Protein AF-A0A3D1B1V7-F1 (afdb_monomer_lite)

Radius of gyration: 18.3 Å; chains: 1; bounding box: 39×50×50 Å

Structure (mmCIF, N/CA/C/O backbone):
data_AF-A0A3D1B1V7-F1
#
_entry.id   AF-A0A3D1B1V7-F1
#
loop_
_atom_site.group_PDB
_atom_site.id
_atom_site.type_symbol
_atom_site.label_atom_id
_atom_site.label_alt_id
_atom_site.label_comp_id
_atom_site.label_asym_id
_atom_site.label_entity_id
_atom_site.label_seq_id
_atom_site.pdbx_PDB_ins_code
_atom_site.Cartn_x
_atom_site.Cartn_y
_atom_site.Cartn_z
_atom_site.occupancy
_atom_site.B_iso_or_equiv
_atom_site.auth_seq_id
_atom_site.auth_comp_id
_atom_site.auth_asym_id
_atom_site.auth_atom_id
_atom_site.pdbx_PDB_model_num
ATOM 1 N N . HIS A 1 1 ? 8.983 33.851 -24.489 1.00 32.75 1 HIS A N 1
ATOM 2 C CA . HIS A 1 1 ? 8.523 33.118 -23.294 1.00 32.75 1 HIS A CA 1
ATOM 3 C C . HIS A 1 1 ? 8.384 31.645 -23.649 1.00 32.75 1 HIS A C 1
ATOM 5 O O . HIS A 1 1 ? 7.361 31.248 -24.185 1.00 32.75 1 HIS A O 1
ATOM 11 N N . ALA A 1 2 ? 9.454 30.865 -23.474 1.00 32.88 2 ALA A N 1
ATOM 12 C CA . ALA A 1 2 ? 9.404 29.416 -23.651 1.00 32.88 2 ALA A CA 1
ATOM 13 C C . ALA A 1 2 ? 8.753 28.821 -22.398 1.00 32.88 2 ALA A C 1
ATOM 15 O O . ALA A 1 2 ? 9.225 29.082 -21.292 1.00 32.88 2 ALA A O 1
ATOM 16 N N . GLY A 1 3 ? 7.634 28.118 -22.575 1.00 34.88 3 GLY A N 1
ATOM 17 C CA . GLY A 1 3 ? 6.962 27.418 -21.488 1.00 34.88 3 GLY A CA 1
ATOM 18 C C . GLY A 1 3 ? 7.913 26.415 -20.843 1.00 34.88 3 GLY A C 1
ATOM 19 O O . GLY A 1 3 ? 8.679 25.744 -21.534 1.00 34.88 3 GLY A O 1
ATOM 20 N N . GLU A 1 4 ? 7.886 26.347 -19.518 1.00 37.78 4 GLU A N 1
ATOM 21 C CA . GLU A 1 4 ? 8.583 25.319 -18.756 1.00 37.78 4 GLU A CA 1
ATOM 22 C C . GLU A 1 4 ? 8.090 23.948 -19.241 1.00 37.78 4 GLU A C 1
ATOM 24 O O . GLU A 1 4 ? 6.917 23.602 -19.092 1.00 37.78 4 GLU A O 1
ATOM 29 N N . VAL A 1 5 ? 8.966 23.178 -19.889 1.00 43.47 5 VAL A N 1
ATOM 30 C CA . VAL A 1 5 ? 8.657 21.796 -20.258 1.00 43.47 5 VAL A CA 1
ATOM 31 C C . VAL A 1 5 ? 8.570 21.009 -18.957 1.00 43.47 5 VAL A C 1
ATOM 33 O O . VAL A 1 5 ? 9.588 20.765 -18.306 1.00 43.47 5 VAL A O 1
ATOM 36 N N . LYS A 1 6 ? 7.357 20.613 -18.564 1.00 50.25 6 LYS A N 1
ATOM 37 C CA . LYS A 1 6 ? 7.167 19.621 -17.507 1.00 50.25 6 LYS A CA 1
ATOM 38 C C . LYS A 1 6 ? 7.776 18.303 -17.981 1.00 50.25 6 LYS A C 1
ATOM 40 O O . LYS A 1 6 ? 7.184 17.591 -18.790 1.00 50.25 6 LYS A O 1
ATOM 45 N N . LEU A 1 7 ? 8.987 18.012 -17.512 1.00 55.06 7 LEU A N 1
ATOM 46 C CA . LEU A 1 7 ? 9.766 16.851 -17.951 1.00 55.06 7 LEU A CA 1
ATOM 47 C C . LEU A 1 7 ? 8.999 15.530 -17.759 1.00 55.06 7 LEU A C 1
ATOM 49 O O . LEU A 1 7 ? 9.093 14.661 -18.617 1.00 55.06 7 LEU A O 1
ATOM 53 N N . ASP A 1 8 ? 8.168 15.424 -16.719 1.00 59.84 8 ASP A N 1
ATOM 54 C CA . ASP A 1 8 ? 7.481 14.181 -16.341 1.00 59.84 8 ASP A CA 1
ATOM 55 C C . ASP A 1 8 ? 6.199 13.852 -17.143 1.00 59.84 8 ASP A C 1
ATOM 57 O O . ASP A 1 8 ? 5.563 12.835 -16.870 1.00 59.84 8 ASP A O 1
ATOM 61 N N . GLU A 1 9 ? 5.805 14.660 -18.137 1.00 62.16 9 GLU A N 1
ATOM 62 C CA . GLU A 1 9 ? 4.560 14.443 -18.906 1.00 62.16 9 GLU A CA 1
ATOM 63 C C . GLU A 1 9 ? 4.796 14.072 -20.386 1.00 62.16 9 GLU A C 1
ATOM 65 O O . GLU A 1 9 ? 3.882 13.597 -21.063 1.00 62.16 9 GLU A O 1
ATOM 70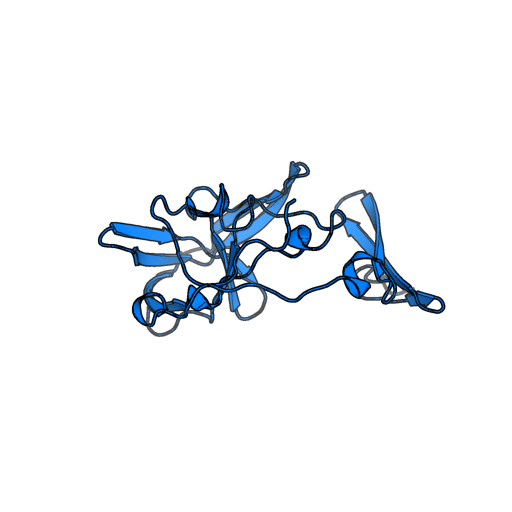 N N . GLN A 1 10 ? 6.016 14.240 -20.915 1.00 75.56 10 GLN A N 1
ATOM 71 C CA . GLN A 1 10 ? 6.288 14.049 -22.346 1.00 75.56 10 GLN A CA 1
ATOM 72 C C . GLN A 1 10 ? 6.907 12.685 -22.660 1.00 75.56 10 GLN A C 1
ATO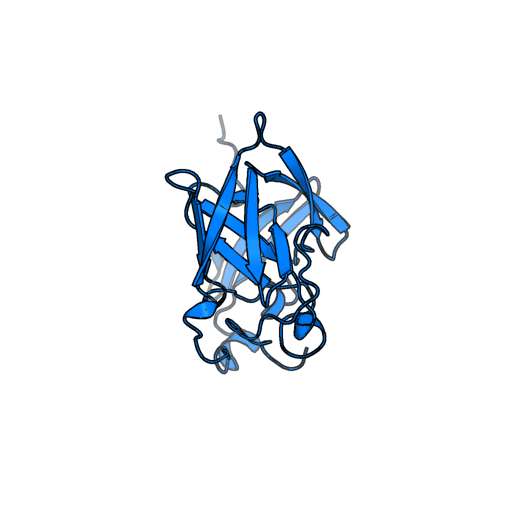M 74 O O . GLN A 1 10 ? 8.088 12.435 -22.418 1.00 75.56 10 GLN A O 1
ATOM 79 N N . LYS A 1 11 ? 6.102 11.816 -23.278 1.00 81.88 11 LYS A N 1
ATOM 80 C CA . LYS A 1 11 ? 6.562 10.558 -23.875 1.00 81.88 11 LYS A CA 1
ATOM 81 C C . LYS A 1 11 ? 7.024 10.794 -25.310 1.00 81.88 11 LYS A C 1
ATOM 83 O O . LYS A 1 11 ? 6.250 11.260 -26.143 1.00 81.88 11 LYS A O 1
ATOM 88 N N . LEU A 1 12 ? 8.266 10.430 -25.600 1.00 86.62 12 LEU A N 1
ATOM 89 C CA . LEU A 1 12 ? 8.871 10.509 -26.922 1.00 86.62 12 LEU A CA 1
ATOM 90 C C . LEU A 1 12 ? 9.007 9.094 -27.513 1.00 86.62 12 LEU A C 1
ATOM 92 O O . LEU A 1 12 ? 9.828 8.312 -27.022 1.00 86.62 12 LEU A O 1
ATOM 96 N N . PRO A 1 13 ? 8.232 8.734 -28.547 1.00 87.38 13 PRO A N 1
ATOM 97 C CA . PRO A 1 13 ? 8.445 7.484 -29.264 1.00 87.38 13 PRO A CA 1
ATOM 98 C C . PRO A 1 13 ? 9.753 7.542 -30.070 1.00 87.38 13 PRO A C 1
ATOM 100 O O . PRO A 1 13 ? 10.037 8.528 -30.748 1.00 87.38 13 PRO A O 1
ATOM 103 N N . LEU A 1 14 ? 10.542 6.469 -30.017 1.00 86.44 14 LEU A N 1
ATOM 104 C CA . LEU A 1 14 ? 11.769 6.274 -30.787 1.00 86.44 14 LEU A CA 1
ATOM 105 C C . LEU A 1 14 ? 11.787 4.847 -31.349 1.00 86.44 14 LEU A C 1
ATOM 107 O O . LEU A 1 14 ? 12.270 3.904 -30.718 1.00 86.44 14 LEU A O 1
ATOM 111 N N . GLY A 1 15 ? 11.221 4.678 -32.545 1.00 88.75 15 GLY A N 1
ATOM 112 C CA . GLY A 1 15 ? 10.988 3.353 -33.118 1.00 88.75 15 GLY A CA 1
ATOM 113 C C . GLY A 1 15 ? 10.062 2.534 -32.216 1.00 88.75 15 GLY A C 1
ATOM 114 O O . GLY A 1 15 ? 8.966 2.983 -31.890 1.00 88.75 15 GLY A O 1
ATOM 115 N N . ARG A 1 16 ? 10.510 1.348 -31.785 1.00 86.50 16 ARG A N 1
ATOM 116 C CA . ARG A 1 16 ? 9.757 0.508 -30.836 1.00 86.50 16 ARG A CA 1
ATOM 117 C C . ARG A 1 16 ? 9.828 0.997 -29.384 1.00 86.50 16 ARG A C 1
ATOM 119 O O . ARG A 1 16 ? 9.071 0.522 -28.547 1.00 86.50 16 ARG A O 1
ATOM 126 N N . LEU A 1 17 ? 10.762 1.893 -29.073 1.00 90.69 17 LEU A N 1
ATOM 127 C CA . LEU A 1 17 ? 11.005 2.368 -27.717 1.00 90.69 17 LEU A CA 1
ATOM 128 C C . LEU A 1 17 ? 10.139 3.589 -27.412 1.00 90.69 17 LEU A C 1
ATOM 130 O O . LEU A 1 17 ? 9.836 4.388 -28.293 1.00 90.69 17 LEU A O 1
ATOM 134 N N . THR A 1 18 ? 9.792 3.779 -26.144 1.00 90.12 18 THR A N 1
ATOM 135 C CA . THR A 1 18 ? 9.238 5.045 -25.646 1.00 90.12 18 THR A CA 1
ATOM 136 C C . THR A 1 18 ? 10.143 5.594 -24.556 1.00 90.12 18 THR A C 1
ATOM 138 O O . THR A 1 18 ? 10.475 4.885 -23.611 1.00 90.12 18 THR A O 1
ATOM 141 N N . LEU A 1 19 ? 10.542 6.855 -24.684 1.00 89.44 19 LEU A N 1
ATOM 142 C CA . LEU A 1 19 ? 11.407 7.568 -23.748 1.00 89.44 19 LEU A CA 1
ATOM 143 C C . LEU A 1 19 ? 10.594 8.618 -22.990 1.00 89.44 19 LEU A C 1
ATOM 145 O O . LEU A 1 19 ? 9.677 9.215 -23.543 1.00 89.44 19 LEU A O 1
ATOM 149 N N . MET A 1 20 ? 10.956 8.891 -21.744 1.00 86.81 20 MET A N 1
ATOM 150 C CA . MET A 1 20 ? 10.433 10.024 -20.981 1.00 86.81 20 MET A CA 1
ATOM 151 C C . MET A 1 20 ? 11.545 10.564 -20.095 1.00 86.81 20 MET A C 1
ATOM 153 O O . MET A 1 20 ? 12.164 9.801 -19.349 1.00 86.81 20 MET A O 1
ATOM 157 N N . ALA A 1 21 ? 11.819 11.862 -20.181 1.00 84.38 21 ALA A N 1
ATOM 158 C CA . ALA A 1 21 ? 12.744 12.494 -19.254 1.00 84.38 21 ALA A CA 1
ATOM 159 C C . ALA A 1 21 ? 12.112 12.521 -17.858 1.00 84.38 21 ALA A C 1
ATOM 161 O O . ALA A 1 21 ? 10.911 12.705 -17.720 1.00 84.38 21 ALA A O 1
ATOM 162 N N . VAL A 1 22 ? 12.913 12.321 -16.820 1.00 80.06 22 VAL A N 1
ATOM 163 C CA . VAL A 1 22 ? 12.460 12.453 -15.434 1.00 80.06 22 VAL A CA 1
ATOM 164 C C . VAL A 1 22 ? 13.453 13.284 -14.651 1.00 80.06 22 VAL A C 1
ATOM 166 O O . VAL A 1 22 ? 14.668 13.141 -14.825 1.00 80.06 22 VAL A O 1
ATOM 169 N N . LYS A 1 23 ? 12.953 14.150 -13.771 1.00 77.19 23 LYS A N 1
ATOM 170 C CA . LYS A 1 23 ? 13.792 14.938 -12.865 1.00 77.19 23 LYS A CA 1
ATOM 171 C C . LYS A 1 23 ? 13.443 14.591 -11.425 1.00 77.19 23 LYS A C 1
ATOM 173 O O . LYS A 1 23 ? 12.299 14.705 -11.011 1.00 77.19 23 LYS A O 1
ATOM 178 N N . ARG A 1 24 ? 14.442 14.174 -10.649 1.00 71.69 24 ARG A N 1
ATOM 179 C CA . ARG A 1 24 ? 14.306 13.906 -9.212 1.00 71.69 24 ARG A CA 1
ATOM 180 C C . ARG A 1 24 ? 15.335 14.735 -8.463 1.00 71.69 24 ARG A C 1
ATOM 182 O O . ARG A 1 24 ? 16.533 14.468 -8.565 1.00 71.69 24 ARG A O 1
ATOM 189 N N . ASP A 1 25 ? 14.861 15.746 -7.741 1.00 72.81 25 ASP A N 1
ATOM 190 C CA . ASP A 1 25 ? 15.706 16.750 -7.085 1.00 72.81 25 ASP A CA 1
ATOM 191 C C . ASP A 1 25 ? 16.722 17.368 -8.080 1.00 72.81 25 ASP A C 1
ATOM 193 O O . ASP A 1 25 ? 16.323 17.957 -9.091 1.00 72.81 25 ASP A O 1
ATOM 197 N N . LYS A 1 26 ? 18.034 17.209 -7.852 1.00 76.06 26 LYS A N 1
ATOM 198 C CA . LYS A 1 26 ? 19.101 17.725 -8.729 1.00 76.06 26 LYS A CA 1
ATOM 199 C C . LYS A 1 26 ? 19.520 16.760 -9.844 1.00 76.06 26 LYS A C 1
ATOM 201 O O . LYS A 1 26 ? 20.457 17.063 -10.580 1.00 76.06 26 LYS A O 1
ATOM 206 N N . ARG A 1 27 ? 18.881 15.592 -9.967 1.00 72.50 27 ARG A N 1
ATOM 207 C CA . ARG A 1 27 ? 19.260 14.543 -10.928 1.00 72.50 27 ARG A CA 1
ATOM 208 C C . ARG A 1 27 ? 18.265 14.460 -12.079 1.00 72.50 27 ARG A C 1
ATOM 210 O O . ARG A 1 27 ? 17.055 14.530 -11.873 1.00 72.50 27 ARG A O 1
ATOM 217 N N . TYR A 1 28 ? 18.797 14.241 -13.276 1.00 81.75 28 TYR A N 1
ATOM 218 C CA . TYR A 1 28 ? 18.028 13.932 -14.478 1.00 81.75 28 TYR A CA 1
ATOM 219 C C . TYR A 1 28 ? 18.196 12.454 -14.821 1.00 81.75 28 TYR A C 1
ATOM 221 O O . TYR A 1 28 ? 19.267 11.880 -14.624 1.00 81.75 28 TYR A O 1
ATOM 229 N N . GLY A 1 29 ? 17.139 11.846 -15.339 1.00 81.19 29 GLY A N 1
ATOM 230 C CA . GLY A 1 29 ? 17.140 10.479 -15.836 1.00 81.19 29 GLY A CA 1
ATOM 231 C C . GLY A 1 29 ? 16.200 10.324 -17.022 1.00 81.19 29 GLY A C 1
ATOM 232 O O . GLY A 1 29 ? 15.479 11.249 -17.392 1.00 81.19 29 GLY A O 1
ATOM 233 N N . ILE A 1 30 ? 16.206 9.133 -17.609 1.00 84.06 30 ILE A N 1
ATOM 234 C CA . ILE A 1 30 ? 15.297 8.747 -18.686 1.00 84.06 30 ILE A CA 1
ATOM 235 C C . ILE A 1 30 ? 14.590 7.468 -18.248 1.00 84.06 30 ILE A C 1
ATOM 237 O O . ILE A 1 30 ? 15.244 6.489 -17.890 1.00 84.06 30 ILE A O 1
ATOM 241 N N . ARG A 1 31 ? 13.257 7.466 -18.278 1.00 84.75 31 ARG A N 1
ATOM 242 C CA . ARG A 1 31 ? 12.466 6.235 -18.264 1.00 84.75 31 ARG A CA 1
ATOM 243 C C . ARG A 1 31 ? 12.328 5.732 -19.694 1.00 84.75 31 ARG A C 1
ATOM 245 O O . ARG A 1 31 ? 12.003 6.505 -20.593 1.00 84.75 31 ARG A O 1
ATOM 252 N N . LEU A 1 32 ? 12.584 4.445 -19.882 1.00 85.69 32 LEU A N 1
ATOM 253 C CA . LEU A 1 32 ? 12.516 3.761 -21.165 1.00 85.69 32 LEU A CA 1
ATOM 254 C C . LEU A 1 32 ? 11.498 2.625 -21.063 1.00 85.69 32 LEU A C 1
ATOM 256 O O . LEU A 1 32 ? 11.570 1.817 -20.139 1.00 85.69 32 LEU A O 1
ATOM 260 N N . TRP A 1 33 ? 10.592 2.543 -22.029 1.00 85.50 33 TRP A N 1
ATOM 261 C CA . TRP A 1 33 ? 9.723 1.390 -22.235 1.00 85.50 33 TRP A CA 1
ATOM 262 C C . TRP A 1 33 ? 10.111 0.704 -23.543 1.00 85.50 33 TRP A C 1
ATOM 264 O O . TRP A 1 33 ? 10.156 1.354 -24.588 1.00 85.50 33 TRP A O 1
ATOM 274 N N . ASP A 1 34 ? 10.375 -0.601 -23.473 1.00 87.38 34 ASP A N 1
ATOM 275 C CA . ASP A 1 34 ? 10.597 -1.478 -24.625 1.00 87.38 34 ASP A CA 1
ATOM 276 C C . ASP A 1 34 ? 9.552 -2.610 -24.583 1.00 87.38 34 ASP A C 1
ATOM 278 O O . ASP A 1 34 ? 9.609 -3.439 -23.669 1.00 87.38 34 ASP A O 1
ATOM 282 N N . PRO A 1 35 ? 8.582 -2.659 -25.516 1.00 82.69 35 PRO A N 1
ATOM 283 C CA . PRO A 1 35 ? 7.568 -3.715 -25.549 1.00 82.69 35 PRO A CA 1
ATOM 284 C C . PRO A 1 35 ? 8.155 -5.102 -25.858 1.00 82.69 35 PRO A C 1
ATOM 286 O O . PRO A 1 35 ? 7.495 -6.106 -25.616 1.00 82.69 35 PRO A O 1
ATOM 289 N N . ASP A 1 36 ? 9.389 -5.166 -26.362 1.00 86.56 36 ASP A N 1
ATOM 290 C CA . ASP A 1 36 ? 10.103 -6.400 -26.689 1.00 86.56 36 ASP A CA 1
ATOM 291 C C . ASP A 1 36 ? 11.114 -6.827 -25.615 1.00 86.56 36 ASP A C 1
ATOM 293 O O . ASP A 1 36 ? 11.869 -7.777 -25.833 1.00 86.56 36 ASP A O 1
ATOM 297 N N . ALA A 1 37 ? 11.162 -6.140 -24.469 1.00 82.56 37 ALA A N 1
ATOM 298 C CA . ALA A 1 37 ? 12.050 -6.523 -23.378 1.00 82.56 37 ALA A CA 1
ATOM 299 C C . ALA A 1 37 ? 11.793 -7.973 -22.935 1.00 82.56 37 ALA A C 1
ATOM 301 O O . ALA A 1 37 ? 10.645 -8.420 -22.866 1.00 82.56 37 ALA A O 1
ATOM 302 N N . ASP A 1 38 ? 12.853 -8.695 -22.560 1.00 81.81 38 ASP A N 1
ATOM 303 C CA . ASP A 1 38 ? 12.743 -10.095 -22.132 1.00 81.81 38 ASP A CA 1
ATOM 304 C C . ASP A 1 38 ? 11.757 -10.276 -20.971 1.00 81.81 38 ASP A C 1
ATOM 306 O O . ASP A 1 38 ? 11.013 -11.255 -20.947 1.00 81.81 38 ASP A O 1
ATOM 310 N N . SER A 1 39 ? 11.690 -9.314 -20.045 1.00 78.00 39 SER A N 1
ATOM 311 C CA . SER A 1 39 ? 10.733 -9.323 -18.933 1.00 78.00 39 SER A CA 1
ATOM 312 C C . SER A 1 39 ? 9.274 -9.201 -19.381 1.00 78.00 39 SER A C 1
ATOM 314 O O . SER A 1 39 ? 8.396 -9.736 -18.712 1.00 78.00 39 SER A O 1
ATOM 316 N N . VAL A 1 40 ? 9.011 -8.526 -20.505 1.00 79.06 40 VAL A N 1
ATOM 317 C CA . VAL A 1 40 ? 7.673 -8.410 -21.104 1.00 79.06 40 VAL A CA 1
ATOM 318 C C . VAL A 1 40 ? 7.329 -9.691 -21.861 1.00 79.06 40 VAL A C 1
ATOM 320 O O . VAL A 1 40 ? 6.246 -10.239 -21.677 1.00 79.06 40 VAL A O 1
ATOM 323 N N . ARG A 1 41 ? 8.264 -10.215 -22.664 1.00 83.25 41 ARG A N 1
ATOM 324 C CA . ARG A 1 41 ? 8.064 -11.435 -23.465 1.00 83.25 41 ARG A CA 1
ATOM 325 C C . ARG A 1 41 ? 7.853 -12.692 -22.622 1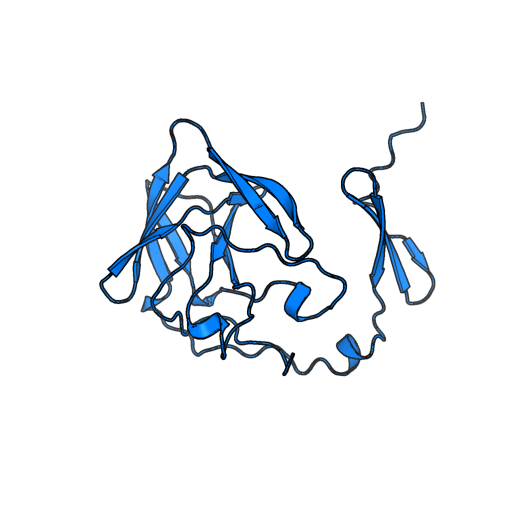.00 83.25 41 ARG A C 1
ATOM 327 O O . ARG A 1 41 ? 7.104 -13.573 -23.030 1.00 83.25 41 ARG A O 1
ATOM 334 N N . HIS A 1 42 ? 8.487 -12.766 -21.454 1.00 82.81 42 HIS A N 1
ATOM 335 C CA . HIS A 1 42 ? 8.384 -13.904 -20.537 1.00 82.81 42 HIS A CA 1
ATOM 336 C C . HIS A 1 42 ? 7.465 -13.623 -19.338 1.00 82.81 42 HIS A C 1
ATOM 338 O O . HIS A 1 42 ? 7.537 -14.326 -18.329 1.00 82.81 42 HIS A O 1
ATOM 344 N N . PHE A 1 43 ? 6.601 -12.605 -19.422 1.00 81.06 43 PHE A N 1
ATOM 345 C CA . PHE A 1 43 ? 5.623 -12.327 -18.377 1.00 81.06 43 PHE A CA 1
ATOM 346 C C . PHE A 1 43 ? 4.565 -13.436 -18.318 1.00 81.06 43 PHE A C 1
ATOM 348 O O 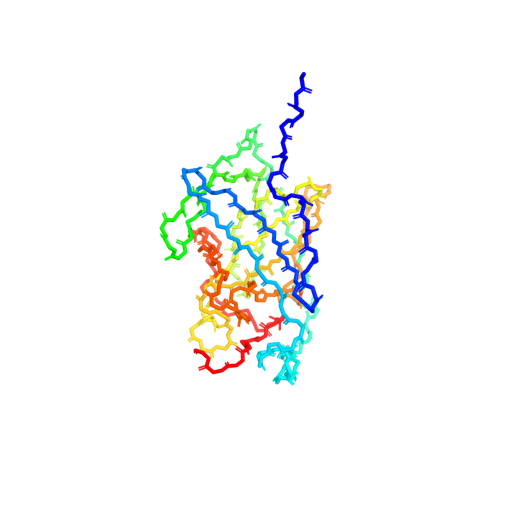. PHE A 1 43 ? 3.716 -13.555 -19.199 1.00 81.06 43 PHE A O 1
ATOM 355 N N . SER A 1 44 ? 4.596 -14.247 -17.261 1.00 80.50 44 SER A N 1
ATOM 356 C CA . SER A 1 44 ? 3.706 -15.405 -17.092 1.00 80.50 44 SER A CA 1
ATOM 357 C C . SER A 1 44 ? 2.411 -15.094 -16.332 1.00 80.50 44 SER A C 1
ATOM 359 O O . SER A 1 44 ? 1.694 -16.009 -15.929 1.00 80.50 44 SER A O 1
ATOM 361 N N . GLY A 1 45 ? 2.106 -13.813 -16.115 1.00 80.94 45 GLY A N 1
ATOM 362 C CA . GLY A 1 45 ? 0.952 -13.379 -15.333 1.00 80.94 45 GLY A CA 1
ATOM 363 C C . GLY A 1 45 ? 1.242 -13.212 -13.840 1.00 80.94 45 GLY A C 1
ATOM 364 O O . GLY A 1 45 ? 2.297 -13.583 -13.327 1.00 80.94 45 GLY A O 1
ATOM 365 N N . LEU A 1 46 ? 0.278 -12.610 -13.143 1.00 87.44 46 LEU A N 1
ATOM 366 C CA . LEU A 1 46 ? 0.340 -12.373 -11.702 1.00 87.44 46 LEU A CA 1
ATOM 367 C C . LEU A 1 46 ? -0.319 -13.521 -10.942 1.00 87.44 46 LEU A C 1
ATOM 369 O O . LEU A 1 46 ? -1.362 -14.034 -11.349 1.00 87.44 46 LEU A O 1
ATOM 373 N N . HIS A 1 47 ? 0.251 -13.867 -9.793 1.00 89.50 47 HIS A N 1
ATOM 374 C CA . HIS A 1 47 ? -0.335 -14.837 -8.878 1.00 89.50 47 HIS A CA 1
ATOM 375 C C . HIS A 1 47 ? -1.057 -14.121 -7.743 1.00 89.50 47 HIS A C 1
ATOM 377 O O . HIS A 1 47 ? -0.563 -13.140 -7.193 1.00 89.50 47 HIS A O 1
ATOM 383 N N . TRP A 1 48 ? -2.214 -14.649 -7.361 1.00 93.00 48 TRP A N 1
ATOM 384 C CA . TRP A 1 48 ? -3.058 -14.086 -6.314 1.00 93.00 48 TRP A CA 1
ATOM 385 C C . TRP A 1 48 ? -3.387 -15.163 -5.285 1.00 93.00 48 TRP A C 1
ATOM 387 O O . TRP A 1 48 ? -3.411 -16.359 -5.590 1.00 93.00 48 TRP A O 1
ATOM 397 N N . TYR A 1 49 ? -3.607 -14.752 -4.043 1.00 94.12 49 TYR A N 1
ATOM 398 C CA . TYR A 1 49 ? -4.317 -15.589 -3.082 1.00 94.12 49 TYR A CA 1
ATOM 399 C C . TYR A 1 49 ? -5.796 -15.706 -3.472 1.00 94.12 49 TYR A C 1
ATOM 401 O O . TYR A 1 49 ? -6.318 -14.903 -4.247 1.00 94.12 49 TYR A O 1
ATOM 409 N N . THR A 1 50 ? -6.483 -16.691 -2.898 1.00 93.94 50 THR A N 1
ATOM 410 C CA . THR A 1 50 ? -7.944 -16.764 -2.970 1.00 93.94 50 THR A CA 1
ATOM 411 C C . THR A 1 50 ? -8.554 -15.546 -2.278 1.00 93.94 50 THR A C 1
ATOM 413 O O . THR A 1 50 ? -8.065 -15.116 -1.234 1.00 93.94 50 THR A O 1
ATOM 416 N N . VAL A 1 51 ? -9.620 -14.997 -2.859 1.00 93.62 51 VAL A N 1
ATOM 417 C CA . VAL A 1 51 ? -10.381 -13.893 -2.263 1.00 93.62 51 VAL A CA 1
ATOM 418 C C . VAL A 1 51 ? -11.017 -14.340 -0.945 1.00 93.62 51 VAL A C 1
ATOM 420 O O . VAL A 1 51 ? -11.587 -15.427 -0.867 1.00 93.62 51 VAL A O 1
ATOM 423 N N . ASP A 1 52 ? -10.965 -13.474 0.064 1.00 96.00 52 ASP A N 1
ATOM 424 C CA . ASP A 1 52 ? -11.642 -13.643 1.350 1.00 96.00 52 ASP A CA 1
ATOM 425 C C . ASP A 1 52 ? -12.540 -12.429 1.621 1.00 96.00 52 ASP A C 1
ATOM 427 O O . ASP A 1 52 ? -12.081 -11.284 1.670 1.00 96.00 52 ASP A O 1
ATOM 431 N N . ALA A 1 53 ? -13.835 -12.669 1.826 1.00 94.19 53 ALA A N 1
ATOM 432 C CA . ALA A 1 53 ? -14.792 -11.613 2.148 1.00 94.19 53 ALA A CA 1
ATOM 433 C C . ALA A 1 53 ? -14.453 -10.898 3.469 1.00 94.19 53 ALA A C 1
ATOM 435 O O . ALA A 1 53 ? -14.700 -9.700 3.595 1.00 94.19 53 ALA A O 1
ATOM 436 N N . ASN A 1 54 ? -13.820 -11.591 4.422 1.00 95.12 54 ASN A N 1
ATOM 437 C CA . ASN A 1 54 ? -13.399 -11.008 5.699 1.00 95.12 54 ASN A CA 1
ATOM 438 C C . ASN A 1 54 ? -12.199 -10.061 5.554 1.00 95.12 54 ASN A C 1
ATOM 440 O O . ASN A 1 54 ? -11.878 -9.322 6.483 1.00 95.12 54 ASN A O 1
ATOM 444 N N . ALA A 1 55 ? -11.535 -10.067 4.396 1.00 96.31 55 ALA A N 1
ATOM 445 C CA . ALA A 1 55 ? -10.444 -9.154 4.088 1.00 96.31 55 ALA A CA 1
ATOM 446 C C . ALA A 1 55 ? -10.900 -7.811 3.496 1.00 96.31 55 ALA A C 1
ATOM 448 O O . ALA A 1 55 ? -10.065 -6.924 3.302 1.00 96.31 55 ALA A O 1
ATOM 449 N N . ARG A 1 56 ? -12.207 -7.637 3.255 1.00 98.06 56 ARG A N 1
ATOM 450 C CA . ARG A 1 56 ? -12.816 -6.339 2.957 1.00 98.06 56 ARG A CA 1
ATOM 451 C C . ARG A 1 56 ? -13.348 -5.716 4.242 1.00 98.06 56 ARG A C 1
ATOM 453 O O . ARG A 1 56 ? -14.453 -6.016 4.687 1.00 98.06 56 ARG A O 1
ATOM 460 N N . ILE A 1 57 ? -12.561 -4.825 4.822 1.00 98.06 57 ILE A N 1
ATOM 461 C CA . ILE A 1 57 ? -12.766 -4.332 6.179 1.00 98.06 57 ILE A CA 1
ATOM 462 C C . ILE A 1 57 ? -13.310 -2.911 6.149 1.00 98.06 57 ILE A C 1
ATOM 464 O O . ILE A 1 57 ? -12.756 -2.031 5.495 1.00 98.06 57 ILE A O 1
ATOM 468 N N . GLU A 1 58 ? -14.384 -2.680 6.896 1.00 98.44 58 GLU A N 1
ATOM 469 C CA . GLU A 1 58 ? -14.833 -1.335 7.229 1.00 98.44 58 GLU A CA 1
ATOM 470 C C . GLU A 1 58 ? -14.034 -0.832 8.435 1.00 98.44 58 GLU A C 1
ATOM 472 O O . GLU A 1 58 ? -14.226 -1.275 9.567 1.00 98.44 58 GLU A O 1
ATOM 477 N N . ALA A 1 59 ? -13.091 0.065 8.174 1.00 98.62 59 ALA A N 1
ATOM 478 C CA . ALA A 1 59 ? -12.262 0.688 9.188 1.00 98.62 59 ALA A CA 1
ATOM 479 C C . ALA A 1 59 ? -12.904 1.989 9.681 1.00 98.62 59 ALA A C 1
ATOM 481 O O . ALA A 1 59 ? -13.505 2.747 8.912 1.00 98.62 59 ALA A O 1
ATOM 482 N N . ARG A 1 60 ? -12.711 2.288 10.966 1.00 98.81 60 ARG A N 1
ATOM 483 C CA . ARG A 1 60 ? -13.034 3.592 11.540 1.00 98.81 60 ARG A CA 1
ATOM 484 C C . ARG A 1 60 ? -12.035 4.617 11.018 1.00 98.81 60 ARG A C 1
ATOM 486 O O . ARG A 1 60 ? -10.829 4.452 11.203 1.00 98.81 60 ARG A O 1
ATOM 493 N N . TRP A 1 61 ? -12.528 5.674 10.386 1.00 98.75 61 TRP A N 1
ATOM 494 C CA . TRP A 1 61 ? -11.693 6.774 9.924 1.00 98.75 61 TRP A CA 1
ATOM 495 C C . TRP A 1 61 ? -11.517 7.819 11.024 1.00 98.75 61 TRP A C 1
ATOM 497 O O . TRP A 1 61 ? -12.481 8.242 11.663 1.00 98.75 61 TRP A O 1
ATOM 507 N N . ILE A 1 62 ? -10.275 8.240 11.236 1.00 98.44 62 ILE A N 1
ATOM 508 C CA . ILE A 1 62 ? -9.892 9.234 12.236 1.00 98.44 62 ILE A CA 1
ATOM 509 C C . ILE A 1 62 ? -9.163 10.349 11.489 1.00 98.44 62 ILE A C 1
ATOM 511 O O . ILE A 1 62 ? -7.960 10.214 11.246 1.00 98.44 62 ILE A O 1
ATOM 515 N N . PRO A 1 63 ? -9.872 11.412 11.067 1.00 97.88 63 PRO A N 1
ATOM 516 C CA . PRO A 1 63 ? -9.233 12.537 10.400 1.00 97.88 63 PRO A CA 1
ATOM 517 C C . PRO A 1 63 ? -8.269 13.237 11.362 1.00 97.88 63 PRO A C 1
ATOM 519 O O . PRO A 1 63 ? -8.504 13.273 12.571 1.00 97.88 63 PRO A O 1
ATOM 522 N N . TYR A 1 64 ? -7.184 13.789 10.826 1.00 97.19 64 TYR A N 1
ATOM 523 C CA . TYR A 1 64 ? -6.325 14.696 11.579 1.00 97.19 64 TYR A CA 1
ATOM 524 C C . TYR A 1 64 ? -6.812 16.135 11.422 1.00 97.19 64 TYR A C 1
ATOM 526 O O . TYR A 1 64 ? -7.166 16.539 10.317 1.00 97.19 64 TYR A O 1
ATOM 534 N N . ASP A 1 65 ? -6.778 16.914 12.510 1.00 94.38 65 ASP A N 1
ATOM 535 C CA . ASP A 1 65 ? -7.143 18.342 12.496 1.00 94.38 65 ASP A CA 1
ATOM 536 C C . ASP A 1 65 ? -6.314 19.120 11.464 1.00 94.38 65 ASP A C 1
ATOM 538 O O . ASP A 1 65 ? -6.810 19.997 10.757 1.00 94.38 65 ASP A O 1
ATOM 542 N N . HIS A 1 66 ? -5.043 18.732 11.337 1.00 94.06 66 HIS A N 1
ATOM 543 C CA . HIS A 1 66 ? -4.148 19.161 10.276 1.00 94.06 66 HIS A CA 1
ATOM 544 C C . HIS A 1 66 ? -3.511 17.928 9.624 1.00 94.06 66 HIS A C 1
ATOM 546 O O . HIS A 1 66 ? -2.946 17.098 10.346 1.00 94.06 66 HIS A O 1
ATOM 552 N N . PRO A 1 67 ? -3.560 17.789 8.283 1.00 92.75 67 PRO A N 1
ATOM 553 C CA . PRO A 1 67 ? -2.897 16.692 7.594 1.00 92.75 67 PRO A CA 1
ATOM 554 C C . PRO A 1 67 ? -1.416 16.605 7.971 1.00 92.75 67 PRO A C 1
ATOM 556 O O . PRO A 1 67 ? -0.685 17.598 7.972 1.00 92.75 67 PRO A O 1
ATOM 559 N N . LYS A 1 68 ? -0.970 15.396 8.299 1.00 94.56 68 LYS A N 1
ATOM 560 C CA . LYS A 1 68 ? 0.385 15.125 8.772 1.00 94.56 68 LYS A CA 1
ATOM 561 C C . LYS A 1 68 ? 1.301 14.897 7.577 1.00 94.56 68 LYS A C 1
ATOM 563 O O . LYS A 1 68 ? 1.007 14.058 6.735 1.00 94.56 68 LYS A O 1
ATOM 568 N N . GLN A 1 69 ? 2.439 15.582 7.524 1.00 96.44 69 GLN A N 1
ATOM 569 C CA . GLN A 1 69 ? 3.491 15.241 6.566 1.00 96.44 69 GLN A CA 1
ATOM 570 C C . GLN A 1 69 ? 4.288 14.051 7.105 1.00 96.44 69 GLN A C 1
ATOM 572 O O . GLN A 1 69 ? 4.890 14.143 8.178 1.00 96.44 69 GLN A O 1
ATOM 577 N N . ILE A 1 70 ? 4.286 12.932 6.383 1.00 94.25 70 ILE A N 1
ATOM 578 C CA . ILE A 1 70 ? 5.045 11.732 6.740 1.00 94.25 70 ILE A CA 1
ATOM 579 C C . ILE A 1 70 ? 6.152 11.469 5.712 1.00 94.25 70 ILE A C 1
ATOM 581 O O . ILE A 1 70 ? 5.905 11.586 4.512 1.00 94.25 70 ILE A O 1
ATOM 585 N N . PRO A 1 71 ? 7.374 11.125 6.156 1.00 92.50 71 PRO A N 1
ATOM 586 C CA . PRO A 1 71 ? 8.451 10.776 5.244 1.00 92.50 71 PRO A CA 1
ATOM 587 C C . PRO A 1 71 ? 8.240 9.364 4.692 1.00 92.50 71 PRO A C 1
ATOM 589 O O . PRO A 1 71 ? 8.139 8.399 5.455 1.00 92.50 71 PRO A O 1
ATOM 592 N N . ILE A 1 72 ? 8.237 9.235 3.370 1.00 91.44 72 ILE A N 1
ATOM 593 C CA . ILE A 1 72 ? 8.283 7.959 2.662 1.00 91.44 72 ILE A CA 1
ATOM 594 C C . ILE A 1 72 ? 9.686 7.792 2.088 1.00 91.44 72 ILE A C 1
ATOM 596 O O . ILE A 1 72 ? 10.117 8.510 1.185 1.00 91.44 72 ILE A O 1
ATOM 600 N N . VAL A 1 73 ? 10.428 6.846 2.662 1.00 88.19 73 VAL A N 1
ATOM 601 C CA . VAL A 1 73 ? 11.814 6.560 2.281 1.00 88.19 73 VAL A CA 1
ATOM 602 C C . VAL A 1 73 ? 11.816 5.489 1.205 1.00 88.19 73 VAL A C 1
ATOM 604 O O . VAL A 1 73 ? 11.165 4.462 1.342 1.00 88.19 73 VAL A O 1
ATOM 607 N N . SER A 1 74 ? 12.575 5.694 0.142 1.00 86.31 74 SER A N 1
ATOM 608 C CA . SER A 1 74 ? 12.779 4.701 -0.905 1.00 86.31 74 SER A CA 1
ATOM 609 C C . SER A 1 74 ? 13.980 3.800 -0.611 1.00 86.31 74 SER A C 1
ATOM 611 O O . SER A 1 74 ? 14.895 4.182 0.118 1.00 86.31 74 SER A O 1
ATOM 613 N N . ILE A 1 75 ? 14.043 2.621 -1.236 1.00 81.19 75 ILE A N 1
ATOM 614 C CA . ILE A 1 75 ? 15.181 1.690 -1.085 1.00 81.19 75 ILE A CA 1
ATOM 615 C C . ILE A 1 75 ? 16.540 2.280 -1.513 1.00 81.19 75 ILE A C 1
ATOM 617 O O . ILE A 1 75 ? 17.579 1.755 -1.131 1.00 81.19 75 ILE A O 1
ATOM 621 N N . LEU A 1 76 ? 16.543 3.370 -2.290 1.00 80.12 76 LEU A N 1
ATOM 622 C CA . LEU A 1 76 ? 17.751 4.093 -2.708 1.00 80.12 76 LEU A CA 1
ATOM 623 C C . LEU A 1 76 ? 18.089 5.283 -1.788 1.00 80.12 76 LEU A C 1
ATOM 625 O O . LEU A 1 76 ? 18.994 6.054 -2.096 1.00 80.12 76 LEU A O 1
ATOM 629 N N . GLY A 1 77 ? 17.361 5.457 -0.681 1.00 80.19 77 GLY A N 1
ATOM 630 C CA . GLY A 1 77 ? 17.602 6.503 0.318 1.00 80.19 77 GLY A CA 1
ATOM 631 C C . GLY A 1 77 ? 16.949 7.856 0.020 1.00 80.19 77 GLY A C 1
ATOM 632 O O . GLY A 1 77 ? 17.019 8.753 0.857 1.00 80.19 77 GLY A O 1
ATOM 633 N N . TYR A 1 78 ? 16.277 8.024 -1.127 1.00 81.31 78 TYR A N 1
ATOM 634 C CA . TYR A 1 78 ? 15.470 9.225 -1.379 1.00 81.31 78 TYR A CA 1
ATOM 635 C C . TYR A 1 78 ? 14.279 9.256 -0.428 1.00 81.31 78 TYR A C 1
ATOM 637 O O . TYR A 1 78 ? 13.615 8.233 -0.269 1.00 81.31 78 TYR A O 1
ATOM 645 N N . THR A 1 79 ? 14.020 10.411 0.177 1.00 86.81 79 THR A N 1
ATOM 646 C CA . THR A 1 79 ? 12.877 10.627 1.067 1.00 86.81 79 THR A CA 1
ATOM 647 C C . THR A 1 79 ? 11.961 11.662 0.441 1.00 86.81 79 THR A C 1
ATOM 649 O O . THR A 1 79 ? 12.412 12.759 0.116 1.00 86.81 79 THR A O 1
ATOM 652 N N . GLU A 1 80 ? 10.691 11.312 0.288 1.00 88.50 80 GLU A N 1
ATOM 653 C CA . GLU A 1 80 ? 9.635 12.221 -0.152 1.00 88.50 80 GLU A CA 1
ATOM 654 C C . GLU A 1 80 ? 8.681 12.472 1.020 1.00 88.50 80 GLU A C 1
ATOM 656 O O . GLU A 1 80 ? 8.436 11.581 1.834 1.00 88.50 80 GLU A O 1
ATOM 661 N N . MET A 1 81 ? 8.198 13.708 1.159 1.00 92.62 81 MET A N 1
ATOM 662 C CA . MET A 1 81 ? 7.195 14.043 2.170 1.00 92.62 81 MET A CA 1
ATOM 663 C C . MET A 1 81 ? 5.814 13.881 1.550 1.00 92.62 81 MET A C 1
ATOM 665 O O . MET A 1 81 ? 5.487 14.565 0.581 1.00 92.62 81 MET A O 1
ATOM 669 N N . ASN A 1 82 ? 5.008 12.993 2.121 1.00 95.25 82 ASN A N 1
ATOM 670 C CA . ASN A 1 82 ? 3.652 12.726 1.666 1.00 95.25 82 ASN A CA 1
ATOM 671 C C . ASN A 1 82 ? 2.644 13.140 2.734 1.00 95.25 82 ASN A C 1
ATOM 673 O O . ASN A 1 82 ? 2.897 13.057 3.936 1.00 95.25 82 ASN A O 1
ATOM 677 N N . THR A 1 83 ? 1.467 13.566 2.290 1.00 97.62 83 THR A N 1
ATOM 678 C CA . THR A 1 83 ? 0.418 14.059 3.180 1.00 97.62 83 THR A CA 1
ATOM 679 C C . THR A 1 83 ? -0.490 12.914 3.623 1.00 97.62 83 THR A C 1
ATOM 681 O O . THR A 1 83 ? -1.141 12.287 2.797 1.00 97.62 83 THR A O 1
ATOM 684 N N . ALA A 1 84 ? -0.563 12.654 4.926 1.00 97.94 84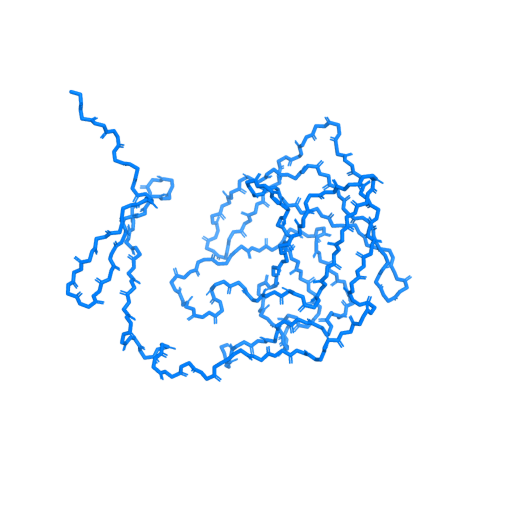 ALA A N 1
ATOM 685 C CA . ALA A 1 84 ? -1.506 11.732 5.550 1.00 97.94 84 ALA A CA 1
ATOM 686 C C . ALA A 1 84 ? -2.684 12.524 6.156 1.00 97.94 84 ALA A C 1
ATOM 688 O O . ALA A 1 84 ? -2.491 13.247 7.139 1.00 97.94 84 ALA A O 1
ATOM 689 N N . PRO A 1 85 ? -3.907 12.421 5.601 1.00 97.88 85 PRO A N 1
ATOM 690 C CA . PRO A 1 85 ? -5.059 13.203 6.064 1.00 97.88 85 PRO A CA 1
ATOM 691 C C . PRO A 1 85 ? -5.713 12.650 7.343 1.00 97.88 85 PRO A C 1
ATOM 693 O O . PRO A 1 85 ? -6.575 13.296 7.935 1.00 97.88 85 PRO A O 1
ATOM 696 N N . GLY A 1 86 ? -5.332 11.449 7.772 1.00 98.06 86 GLY A N 1
ATOM 697 C CA . GLY A 1 86 ? -5.889 10.779 8.939 1.00 98.06 86 GLY A CA 1
ATOM 698 C C . GLY A 1 86 ? -5.356 9.359 9.074 1.00 98.06 86 GLY A C 1
ATOM 699 O O . GLY A 1 86 ? -4.383 8.980 8.418 1.00 98.06 86 GLY A O 1
ATOM 700 N N . ALA A 1 87 ? -6.011 8.570 9.918 1.00 98.50 87 ALA A N 1
ATOM 701 C CA . ALA A 1 87 ? -5.710 7.159 10.096 1.00 98.50 87 ALA A CA 1
ATOM 702 C C . ALA A 1 87 ? -6.960 6.288 9.975 1.00 98.50 87 ALA A C 1
ATOM 704 O O . ALA A 1 87 ? -8.062 6.691 10.351 1.00 98.50 87 ALA A O 1
ATOM 705 N N . ALA A 1 88 ? -6.758 5.062 9.506 1.00 98.75 88 ALA A N 1
ATOM 706 C CA . ALA A 1 88 ? -7.761 4.013 9.506 1.00 98.75 88 ALA A CA 1
ATOM 707 C C . ALA A 1 88 ? -7.485 3.047 10.664 1.00 98.75 88 ALA A C 1
ATOM 709 O O . ALA A 1 88 ? -6.401 2.465 10.747 1.00 98.75 88 ALA A O 1
ATOM 710 N N . GLU A 1 89 ? -8.464 2.872 11.549 1.00 98.75 89 GLU A N 1
ATOM 711 C CA . GLU A 1 89 ? -8.416 1.897 12.636 1.00 98.75 89 GLU A CA 1
ATOM 712 C C . GLU A 1 89 ? -9.347 0.723 12.370 1.00 98.75 89 GLU A C 1
ATOM 714 O O . GLU A 1 89 ? -10.530 0.897 12.078 1.00 98.75 89 GLU A O 1
ATOM 719 N N . PHE A 1 90 ? -8.814 -0.487 12.483 1.00 98.56 90 PHE A N 1
ATOM 720 C CA . PHE A 1 90 ? -9.543 -1.703 12.158 1.00 98.56 90 PHE A CA 1
ATOM 721 C C . PHE A 1 90 ? -9.004 -2.906 12.917 1.00 98.56 90 PHE A C 1
ATOM 723 O O . PHE A 1 90 ? -7.868 -2.909 13.388 1.00 98.56 90 PHE A O 1
ATOM 730 N N . HIS A 1 91 ? -9.821 -3.952 13.007 1.00 98.19 91 HIS A N 1
ATOM 731 C CA . HIS A 1 91 ? -9.372 -5.233 13.527 1.00 98.19 91 HIS A CA 1
ATOM 732 C C . HIS A 1 91 ? -8.911 -6.131 12.385 1.00 98.19 91 HIS A C 1
ATOM 734 O O . HIS A 1 91 ? -9.620 -6.309 11.397 1.00 98.19 91 HIS A O 1
ATOM 740 N N . TRP A 1 92 ? -7.750 -6.748 12.556 1.00 97.06 92 TRP A N 1
ATOM 741 C CA . TRP A 1 92 ? -7.285 -7.846 11.722 1.00 97.06 92 TRP A CA 1
ATOM 742 C C . TRP A 1 92 ? -6.947 -9.014 12.634 1.00 97.06 92 TRP A C 1
ATOM 744 O O . TRP A 1 92 ? -6.210 -8.845 13.601 1.00 97.06 92 TRP A O 1
ATOM 754 N N . LYS A 1 93 ? -7.549 -10.184 12.380 1.00 94.31 93 LYS A N 1
ATOM 755 C CA . LYS A 1 93 ? -7.337 -11.413 13.173 1.00 94.31 93 LYS A CA 1
ATOM 756 C C . LYS A 1 93 ? -7.384 -11.173 14.695 1.00 94.31 93 LYS A C 1
ATOM 758 O O . LYS A 1 93 ? -6.515 -11.625 15.439 1.00 94.31 93 LYS A O 1
ATOM 763 N N . GLY A 1 94 ? -8.394 -10.419 15.138 1.00 95.50 94 GLY A N 1
ATOM 764 C CA . GLY A 1 94 ? -8.654 -10.113 16.549 1.00 95.50 94 GLY A CA 1
ATOM 765 C C . GLY A 1 94 ? -7.782 -9.017 17.172 1.00 95.50 94 GLY A C 1
ATOM 766 O O . GLY A 1 94 ? -8.036 -8.639 18.311 1.00 95.50 94 GLY A O 1
ATOM 767 N N . LYS A 1 95 ? -6.793 -8.470 16.455 1.00 97.75 95 LYS A N 1
ATOM 768 C CA . LYS A 1 95 ? -5.933 -7.383 16.941 1.00 97.75 95 LYS A CA 1
ATOM 769 C C . LYS A 1 95 ? -6.319 -6.052 16.299 1.00 97.75 95 LYS A C 1
ATOM 771 O O . LYS A 1 95 ? -6.580 -5.999 15.100 1.00 97.75 95 LYS A O 1
ATOM 776 N N . LEU A 1 96 ? -6.347 -4.985 17.097 1.00 98.25 96 LEU A N 1
ATOM 777 C CA . LEU A 1 96 ? -6.561 -3.622 16.615 1.00 98.25 96 LEU A CA 1
ATOM 778 C C . LEU A 1 96 ? -5.282 -3.085 15.959 1.00 98.25 96 LEU A C 1
ATOM 780 O O . LEU A 1 96 ? -4.206 -3.120 16.558 1.00 98.25 96 LEU A O 1
ATOM 784 N N . TYR A 1 97 ? -5.423 -2.549 14.752 1.00 98.50 97 TYR A N 1
ATOM 785 C CA . TYR A 1 97 ? -4.377 -1.850 14.015 1.00 98.50 97 TYR A CA 1
ATOM 786 C C . TYR A 1 97 ? -4.816 -0.431 13.689 1.00 98.50 97 TYR A C 1
ATOM 788 O O . TYR A 1 97 ? -6.005 -0.147 13.544 1.00 98.50 97 TYR A O 1
ATOM 796 N N . ARG A 1 98 ? -3.823 0.442 13.529 1.00 98.31 98 ARG A N 1
ATOM 797 C CA . ARG A 1 98 ? -3.975 1.816 13.062 1.00 98.31 98 ARG A CA 1
ATOM 798 C C . ARG A 1 98 ? -2.967 2.056 11.950 1.00 98.31 98 ARG A C 1
ATOM 800 O O . ARG A 1 98 ? -1.771 1.970 12.204 1.00 98.31 98 ARG A O 1
ATOM 807 N N . VAL A 1 99 ? -3.445 2.376 10.753 1.00 98.56 99 VAL A N 1
ATOM 808 C CA . VAL A 1 99 ? -2.594 2.672 9.591 1.00 98.56 99 VAL A CA 1
ATOM 809 C C . VAL A 1 99 ? -2.834 4.092 9.094 1.00 98.56 99 VAL A C 1
ATOM 811 O O . VAL A 1 99 ? -3.942 4.616 9.190 1.00 98.56 99 VAL A O 1
ATOM 814 N N . GLU A 1 100 ? -1.792 4.715 8.557 1.00 98.25 100 GLU A N 1
ATOM 815 C CA . GLU A 1 100 ? -1.807 6.061 7.987 1.00 98.25 100 GLU A CA 1
ATOM 816 C C . GLU A 1 100 ? -1.598 5.957 6.467 1.00 98.25 100 GLU A C 1
ATOM 818 O O . GLU A 1 100 ? -0.453 5.833 6.015 1.00 98.25 100 GLU A O 1
ATOM 823 N N . PRO A 1 101 ? -2.675 5.945 5.659 1.00 98.00 101 PRO A N 1
ATOM 824 C CA . PRO A 1 101 ? -2.549 6.120 4.219 1.00 98.00 101 PRO A CA 1
ATOM 825 C C . PRO A 1 101 ? -2.198 7.574 3.883 1.00 98.00 101 PRO A C 1
ATOM 827 O O . PRO A 1 101 ? -2.524 8.499 4.633 1.00 98.00 101 PRO A O 1
ATOM 830 N N . VAL A 1 102 ? -1.560 7.777 2.734 1.00 97.88 102 VAL A N 1
ATOM 831 C CA . VAL A 1 102 ? -1.302 9.112 2.176 1.00 97.88 102 VAL A CA 1
ATOM 832 C C . VAL A 1 102 ? -2.383 9.467 1.162 1.00 97.88 102 VAL A C 1
ATOM 834 O O . VAL A 1 102 ? -3.025 8.575 0.621 1.00 97.88 102 VAL A O 1
ATOM 837 N N . ILE A 1 103 ? -2.616 10.752 0.919 1.00 96.81 103 ILE A N 1
ATOM 838 C CA . ILE A 1 103 ? -3.512 11.197 -0.152 1.00 96.81 103 ILE A CA 1
ATOM 839 C C . ILE A 1 103 ? -2.758 11.238 -1.486 1.00 96.81 103 ILE A C 1
ATOM 841 O O . ILE A 1 103 ? -1.662 11.797 -1.562 1.00 96.81 103 ILE A O 1
ATOM 845 N N . GLU A 1 104 ? -3.359 10.660 -2.523 1.00 93.88 104 GLU A N 1
ATOM 846 C CA . GLU A 1 104 ? -2.929 10.764 -3.917 1.00 93.88 104 GLU A CA 1
ATOM 847 C C . GLU A 1 104 ? -4.131 11.212 -4.747 1.00 93.88 104 GLU A C 1
ATOM 849 O O . GLU A 1 104 ? -5.100 10.473 -4.891 1.00 93.88 104 GLU A O 1
ATOM 854 N N . GLU A 1 105 ? -4.079 12.445 -5.255 1.00 90.44 105 GLU A N 1
ATOM 855 C CA . GLU A 1 105 ? -5.149 13.064 -6.048 1.00 90.44 105 GLU A CA 1
ATOM 856 C C . GLU A 1 105 ? -6.532 12.984 -5.368 1.00 90.44 105 GLU A C 1
ATOM 858 O O . GLU A 1 105 ? -6.843 13.797 -4.496 1.00 90.44 105 GLU A O 1
ATOM 863 N N . ASP A 1 106 ? -7.359 12.019 -5.768 1.00 92.94 106 ASP A N 1
ATOM 864 C CA . ASP A 1 106 ? -8.748 11.821 -5.355 1.00 92.94 106 ASP A CA 1
ATOM 865 C C . ASP A 1 106 ? -8.968 10.583 -4.465 1.00 92.94 106 ASP A C 1
ATOM 867 O O . ASP A 1 106 ? -10.111 10.248 -4.131 1.00 92.94 106 ASP A O 1
ATOM 871 N N . HIS A 1 107 ? -7.895 9.903 -4.058 1.00 97.38 107 HIS A N 1
ATOM 872 C CA . HIS A 1 107 ? -7.954 8.681 -3.265 1.00 97.38 107 HIS A CA 1
ATOM 873 C C . HIS A 1 107 ? -6.853 8.611 -2.199 1.00 97.38 107 HIS A C 1
ATOM 875 O O . HIS A 1 107 ? -5.965 9.455 -2.081 1.00 97.38 107 HIS A O 1
ATOM 881 N N . LEU A 1 108 ? -6.952 7.587 -1.359 1.00 98.25 108 LEU A N 1
ATOM 882 C CA . LEU A 1 108 ? -5.963 7.235 -0.356 1.00 98.25 108 LEU A CA 1
ATOM 883 C C . LEU A 1 108 ? -5.069 6.113 -0.883 1.00 98.25 108 LEU A C 1
ATOM 885 O O . LEU A 1 108 ? -5.541 5.131 -1.455 1.00 98.25 108 LEU A O 1
ATOM 889 N N . PHE A 1 109 ? -3.777 6.223 -0.619 1.00 97.69 109 PHE A N 1
ATOM 890 C CA . PHE A 1 109 ? -2.782 5.228 -0.963 1.00 97.69 109 PHE A CA 1
ATOM 891 C C . PHE A 1 109 ? -2.149 4.658 0.305 1.00 97.69 109 PHE A C 1
ATOM 893 O O . PHE A 1 109 ? -1.464 5.347 1.069 1.00 97.69 109 PHE A O 1
ATOM 900 N N . LEU A 1 110 ? -2.405 3.376 0.560 1.00 97.94 110 LEU A N 1
ATOM 901 C CA . LEU A 1 110 ? -1.863 2.658 1.704 1.00 97.94 110 LEU A CA 1
ATOM 902 C C . LEU A 1 110 ? -0.685 1.789 1.270 1.00 97.94 110 LEU A C 1
ATOM 904 O O . LEU A 1 110 ? -0.848 0.768 0.605 1.00 97.94 110 LEU A O 1
ATOM 908 N N . MET A 1 111 ? 0.501 2.155 1.738 1.00 96.75 111 MET A N 1
ATOM 909 C CA . MET A 1 111 ? 1.675 1.288 1.722 1.00 96.75 111 MET A CA 1
ATOM 910 C C . MET A 1 111 ? 1.709 0.517 3.034 1.00 96.75 111 MET A C 1
ATOM 912 O O . MET A 1 111 ? 1.732 1.146 4.094 1.00 96.75 111 MET A O 1
ATOM 916 N N . PHE A 1 112 ? 1.741 -0.814 2.983 1.00 97.25 112 PHE A N 1
ATOM 917 C CA . PHE A 1 112 ? 1.804 -1.649 4.183 1.00 97.25 112 PHE A CA 1
ATOM 918 C C . PHE A 1 112 ? 2.765 -2.824 4.016 1.00 97.25 112 PHE A C 1
ATOM 920 O O . PHE A 1 112 ? 3.132 -3.218 2.905 1.00 97.25 112 PHE A O 1
ATOM 927 N N . LYS A 1 113 ? 3.182 -3.386 5.150 1.00 95.81 113 LYS A N 1
ATOM 928 C CA . LYS A 1 113 ? 4.040 -4.571 5.205 1.00 95.81 113 LYS A CA 1
ATOM 929 C C . LYS A 1 113 ? 3.508 -5.549 6.238 1.00 95.81 113 LYS A C 1
ATOM 931 O O . LYS A 1 113 ? 2.991 -5.126 7.266 1.00 95.81 113 LYS A O 1
ATOM 936 N N . ASP A 1 114 ? 3.668 -6.839 5.975 1.00 96.88 114 ASP A N 1
ATOM 937 C CA . ASP A 1 114 ? 3.264 -7.907 6.885 1.00 96.88 114 ASP A CA 1
ATOM 938 C C . ASP A 1 114 ? 4.271 -9.081 6.838 1.00 96.88 114 ASP A C 1
ATOM 940 O O . ASP A 1 114 ? 5.185 -9.068 6.004 1.00 96.88 114 ASP A O 1
ATOM 944 N N . PRO A 1 115 ? 4.182 -10.096 7.721 1.00 96.25 115 PRO A N 1
ATOM 945 C CA . PRO A 1 115 ? 5.124 -11.216 7.734 1.00 96.25 115 PRO A CA 1
ATOM 946 C C . PRO A 1 115 ? 5.230 -11.978 6.407 1.00 96.25 115 PRO A C 1
ATOM 948 O O . PRO A 1 115 ? 6.302 -12.513 6.115 1.00 96.25 115 PRO A O 1
ATOM 951 N N . THR A 1 116 ? 4.176 -11.986 5.575 1.00 94.38 116 THR A N 1
ATOM 952 C CA . THR A 1 116 ? 4.210 -12.644 4.255 1.00 94.38 116 THR A CA 1
ATOM 953 C C . THR A 1 116 ? 5.247 -12.018 3.325 1.00 94.38 116 THR A C 1
ATOM 955 O O . THR A 1 116 ? 5.777 -12.713 2.461 1.00 94.38 116 THR A O 1
ATOM 958 N N . SER A 1 117 ? 5.630 -10.752 3.539 1.00 90.12 117 SER A N 1
ATOM 959 C CA . SER A 1 117 ? 6.641 -10.061 2.726 1.00 90.12 117 SER A CA 1
ATOM 960 C C . SER A 1 117 ? 8.033 -10.688 2.831 1.00 90.12 117 SER A C 1
ATOM 962 O O . SER A 1 117 ? 8.925 -10.338 2.070 1.00 90.12 117 SER A O 1
ATOM 964 N N . ARG A 1 118 ? 8.268 -11.605 3.775 1.00 85.50 118 ARG A N 1
ATOM 965 C CA . ARG A 1 118 ? 9.544 -12.325 3.862 1.00 85.50 118 ARG A CA 1
ATOM 966 C C . ARG A 1 118 ? 9.669 -13.445 2.829 1.00 85.50 118 ARG A C 1
ATOM 968 O O . ARG A 1 118 ? 10.790 -13.745 2.428 1.00 85.50 118 ARG A O 1
ATOM 975 N N . HIS A 1 119 ? 8.557 -14.072 2.436 1.00 83.56 119 HIS A N 1
ATOM 976 C CA . HIS A 1 119 ? 8.593 -15.345 1.704 1.00 83.56 119 HIS A CA 1
ATOM 977 C C . HIS A 1 119 ? 7.517 -15.498 0.619 1.00 83.56 119 HIS A C 1
ATOM 979 O O . HIS A 1 119 ? 7.775 -16.158 -0.381 1.00 83.56 119 HIS A O 1
ATOM 985 N N . GLU A 1 120 ? 6.334 -14.898 0.779 1.00 82.62 120 GLU A N 1
ATOM 986 C CA . GLU A 1 120 ? 5.178 -15.143 -0.099 1.00 82.62 120 GLU A CA 1
ATOM 987 C C . GLU A 1 120 ? 4.707 -13.900 -0.874 1.00 82.62 120 GLU A C 1
ATOM 989 O O . GLU A 1 120 ? 4.087 -14.021 -1.931 1.00 82.62 120 GLU A O 1
ATOM 994 N N . THR A 1 121 ? 4.998 -12.697 -0.372 1.00 85.44 121 THR A N 1
ATOM 995 C CA . THR A 1 121 ? 4.681 -11.410 -1.020 1.00 85.44 121 THR A CA 1
ATOM 996 C C . THR A 1 121 ? 5.945 -10.566 -1.196 1.00 85.44 121 THR A C 1
ATOM 998 O O . THR A 1 121 ? 7.025 -10.952 -0.745 1.00 85.44 121 THR A O 1
ATOM 1001 N N . TYR A 1 122 ? 5.858 -9.441 -1.912 1.00 85.12 122 TYR A N 1
ATOM 1002 C CA . TYR A 1 122 ? 7.046 -8.663 -2.261 1.00 85.12 122 TYR A CA 1
ATOM 1003 C C . TYR A 1 122 ? 7.783 -8.084 -1.025 1.00 85.12 122 TYR A C 1
ATOM 1005 O O . TYR A 1 122 ? 7.134 -7.509 -0.146 1.00 85.12 122 TYR A O 1
ATOM 1013 N N . PRO A 1 123 ? 9.133 -8.160 -0.945 1.00 84.06 123 PRO A N 1
ATOM 1014 C CA . PRO A 1 123 ? 9.897 -7.793 0.257 1.00 84.06 123 PRO A CA 1
ATOM 1015 C C . PRO A 1 123 ? 9.721 -6.368 0.778 1.00 84.06 123 PRO A C 1
ATOM 1017 O O . PRO A 1 123 ? 9.810 -6.131 1.990 1.00 84.06 123 PRO A O 1
ATOM 1020 N N . SER A 1 124 ? 9.470 -5.406 -0.107 1.00 85.56 124 SER A N 1
ATOM 1021 C CA . SER A 1 124 ? 9.239 -4.014 0.292 1.00 85.56 124 SER A CA 1
ATOM 1022 C C . SER A 1 124 ? 7.822 -3.762 0.811 1.00 85.56 124 SER A C 1
ATOM 1024 O O . SER A 1 124 ? 7.568 -2.670 1.297 1.00 85.56 124 SER A O 1
ATOM 1026 N N . GLY A 1 125 ? 6.927 -4.752 0.781 1.00 91.75 125 GLY A N 1
ATOM 1027 C CA . GLY A 1 125 ? 5.517 -4.599 1.134 1.00 91.75 125 GLY A CA 1
ATOM 1028 C C . GLY A 1 125 ? 4.619 -4.503 -0.098 1.00 91.75 125 GLY A C 1
ATOM 1029 O O . GLY A 1 125 ? 5.052 -4.762 -1.223 1.00 91.75 125 GLY A O 1
ATOM 1030 N N . ARG A 1 126 ? 3.355 -4.149 0.133 1.00 96.00 126 ARG A N 1
ATOM 1031 C CA . ARG A 1 126 ? 2.302 -4.061 -0.884 1.00 96.00 126 ARG A CA 1
ATOM 1032 C C . ARG A 1 126 ? 1.544 -2.748 -0.775 1.00 96.00 126 ARG A C 1
ATOM 1034 O O . ARG A 1 126 ? 1.610 -2.054 0.242 1.00 96.00 126 ARG A O 1
ATOM 1041 N N . PHE A 1 127 ? 0.831 -2.425 -1.842 1.00 96.25 127 PHE A N 1
ATOM 1042 C CA . PHE A 1 127 ? 0.050 -1.208 -1.982 1.00 96.25 127 PHE A CA 1
ATOM 1043 C C . PHE A 1 127 ? -1.433 -1.515 -2.038 1.00 96.25 127 PHE A C 1
ATOM 1045 O O . PHE A 1 127 ? -1.839 -2.518 -2.623 1.00 96.25 127 PHE A O 1
ATOM 1052 N N . LEU A 1 128 ? -2.233 -0.628 -1.465 1.00 97.94 128 LEU A N 1
ATOM 1053 C CA . LEU A 1 128 ? -3.678 -0.659 -1.565 1.00 97.94 128 LEU A CA 1
ATOM 1054 C C . LEU A 1 128 ? -4.189 0.746 -1.891 1.00 97.94 128 LEU A C 1
ATOM 1056 O O . LEU A 1 128 ? -3.986 1.680 -1.116 1.00 97.94 128 LEU A O 1
ATOM 1060 N N . THR A 1 129 ? -4.863 0.874 -3.030 1.00 97.62 129 THR A N 1
ATOM 1061 C CA . THR A 1 129 ? -5.634 2.067 -3.386 1.00 97.62 129 THR A CA 1
ATOM 1062 C C . THR A 1 129 ? -6.985 2.001 -2.687 1.00 97.62 129 THR A C 1
ATOM 1064 O O . THR A 1 129 ? -7.685 0.991 -2.752 1.00 97.62 129 THR A O 1
ATOM 1067 N N . VAL A 1 130 ? -7.339 3.071 -1.988 1.00 98.06 130 VAL A N 1
ATOM 1068 C CA . VAL A 1 130 ? -8.472 3.139 -1.071 1.00 98.06 130 VAL A CA 1
ATOM 1069 C C . VAL A 1 130 ? -9.291 4.378 -1.407 1.00 98.06 130 VAL A C 1
ATOM 1071 O O . VAL A 1 130 ? -8.755 5.476 -1.503 1.00 98.06 130 VAL A O 1
ATOM 1074 N N . ALA A 1 131 ? -10.602 4.230 -1.580 1.00 98.12 131 ALA A N 1
ATOM 1075 C CA . ALA A 1 131 ? -11.473 5.382 -1.801 1.00 98.12 131 ALA A CA 1
ATOM 1076 C C . ALA A 1 131 ? -11.464 6.333 -0.590 1.00 98.12 131 ALA A C 1
ATOM 1078 O O . ALA A 1 131 ? -11.276 5.899 0.550 1.00 98.12 131 ALA A O 1
ATOM 1079 N N . MET A 1 132 ? -11.722 7.622 -0.825 1.00 98.06 132 MET A N 1
ATOM 1080 C CA . MET A 1 132 ? -11.818 8.601 0.260 1.00 98.06 132 MET A CA 1
ATOM 1081 C C . MET A 1 132 ? -12.875 8.199 1.306 1.00 98.06 132 MET A C 1
ATOM 1083 O O . MET A 1 132 ? -13.928 7.656 0.948 1.00 98.06 132 MET A O 1
ATOM 1087 N N . PRO A 1 133 ? -12.609 8.468 2.597 1.00 97.88 133 PRO A N 1
ATOM 1088 C CA . PRO A 1 133 ? -13.501 8.116 3.692 1.00 97.88 133 PRO A CA 1
ATOM 1089 C C . PRO A 1 133 ? -14.851 8.824 3.558 1.00 97.88 133 PRO A C 1
ATOM 1091 O O . PRO A 1 133 ? -14.933 9.967 3.106 1.00 97.88 133 PRO A O 1
ATOM 1094 N N . ARG A 1 134 ? -15.916 8.154 3.996 1.00 97.69 134 ARG A N 1
ATOM 1095 C CA . ARG A 1 134 ? -17.283 8.687 4.044 1.00 97.69 134 ARG A CA 1
ATOM 1096 C C . ARG A 1 134 ? -17.901 8.339 5.387 1.00 97.69 134 ARG A C 1
ATOM 1098 O O . ARG A 1 134 ? -17.689 7.239 5.889 1.00 97.69 134 ARG A O 1
ATOM 1105 N N . ASP A 1 135 ? -18.612 9.291 5.984 1.00 96.81 135 ASP A N 1
ATOM 1106 C CA . ASP A 1 135 ? -19.359 9.097 7.234 1.00 96.81 135 ASP A CA 1
ATOM 1107 C C . ASP A 1 135 ? -18.518 8.489 8.377 1.00 96.81 135 ASP A C 1
ATOM 1109 O O . ASP A 1 135 ? -18.949 7.590 9.098 1.00 96.81 135 ASP A O 1
ATOM 1113 N N . GLY A 1 136 ? -17.269 8.955 8.519 1.00 97.81 136 GLY A N 1
ATOM 1114 C CA . GLY A 1 136 ? -16.343 8.484 9.558 1.00 97.81 136 GLY A CA 1
ATOM 1115 C C . GLY A 1 136 ? -15.793 7.070 9.331 1.00 97.81 136 GLY A C 1
ATOM 1116 O O . GLY A 1 136 ? -15.255 6.465 10.260 1.00 97.81 136 GLY A O 1
ATOM 1117 N N . LYS A 1 137 ? -15.909 6.534 8.112 1.00 98.56 137 LYS A N 1
ATOM 1118 C CA . LYS A 1 137 ? -15.500 5.173 7.749 1.00 98.56 137 LYS A CA 1
ATOM 1119 C C . LYS A 1 137 ? -14.674 5.152 6.469 1.00 98.56 137 LYS A C 1
ATOM 1121 O O . LYS A 1 137 ? -14.802 6.026 5.615 1.00 98.56 137 LYS A O 1
ATOM 1126 N N . VAL A 1 138 ? -13.851 4.121 6.319 1.00 98.56 138 VAL A N 1
ATOM 1127 C CA . VAL A 1 138 ? -13.091 3.845 5.094 1.00 98.56 138 VAL A CA 1
ATOM 1128 C C . VAL A 1 138 ? -13.025 2.341 4.843 1.00 98.56 138 VAL A C 1
ATOM 1130 O O . VAL A 1 138 ? -12.949 1.557 5.786 1.00 98.56 138 VAL A O 1
ATOM 1133 N N . ILE A 1 139 ? -13.074 1.922 3.578 1.00 98.56 139 ILE A N 1
ATOM 1134 C CA . ILE A 1 139 ? -13.018 0.503 3.208 1.00 98.56 139 ILE A CA 1
ATOM 1135 C C . ILE A 1 139 ? -11.589 0.117 2.843 1.00 98.56 139 ILE A C 1
ATOM 1137 O O . ILE A 1 139 ? -11.040 0.620 1.867 1.00 98.56 139 ILE A O 1
ATOM 1141 N N . LEU A 1 140 ? -11.017 -0.822 3.590 1.00 98.62 140 LEU A N 1
ATOM 1142 C CA . LEU A 1 140 ? -9.737 -1.449 3.283 1.00 98.62 140 LEU A CA 1
ATOM 1143 C C . LEU A 1 140 ? -10.001 -2.840 2.703 1.00 98.62 140 LEU A C 1
ATOM 1145 O O . LEU A 1 140 ? -10.326 -3.769 3.439 1.00 98.62 140 LEU A O 1
ATOM 1149 N N . ASP A 1 141 ? -9.898 -2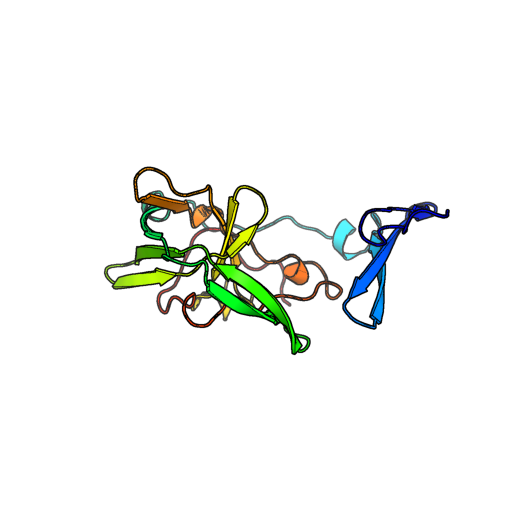.983 1.383 1.00 98.38 141 ASP A N 1
ATOM 1150 C CA . ASP A 1 141 ? -10.064 -4.270 0.701 1.00 98.38 141 ASP A CA 1
ATOM 1151 C C . ASP A 1 141 ? -8.709 -4.913 0.393 1.00 98.38 141 ASP A C 1
ATOM 1153 O O . ASP A 1 141 ? -8.143 -4.735 -0.684 1.00 98.38 141 ASP A O 1
ATOM 1157 N N . PHE A 1 142 ? -8.174 -5.688 1.339 1.00 98.12 142 PHE A N 1
ATOM 1158 C CA . PHE A 1 142 ? -6.858 -6.314 1.184 1.00 98.12 142 PHE A CA 1
ATOM 1159 C C . PHE A 1 142 ? -6.807 -7.362 0.057 1.00 98.12 142 PHE A C 1
ATOM 1161 O O . PHE A 1 142 ? -5.713 -7.717 -0.382 1.00 98.12 142 PHE A O 1
ATOM 1168 N N . ASN A 1 143 ? -7.953 -7.801 -0.483 1.00 97.19 143 ASN A N 1
ATOM 1169 C CA . ASN A 1 143 ? -7.988 -8.617 -1.703 1.00 97.19 143 ASN A CA 1
ATOM 1170 C C . ASN A 1 143 ? -7.428 -7.874 -2.922 1.00 97.19 143 ASN A C 1
ATOM 1172 O O . ASN A 1 143 ? -6.997 -8.506 -3.882 1.00 97.19 143 ASN A O 1
ATOM 1176 N N . GLN A 1 144 ? -7.418 -6.542 -2.882 1.00 97.00 144 GLN A N 1
ATOM 1177 C CA . GLN A 1 144 ? -6.912 -5.692 -3.955 1.00 97.00 144 GLN A CA 1
ATOM 1178 C C . GLN A 1 144 ? -5.473 -5.226 -3.719 1.00 97.00 144 GLN A C 1
ATOM 1180 O O . GLN A 1 144 ? -4.961 -4.433 -4.508 1.00 97.00 144 GLN A O 1
ATOM 1185 N N . ALA A 1 145 ? -4.806 -5.707 -2.663 1.00 97.25 145 ALA A N 1
ATOM 1186 C CA . ALA A 1 145 ? -3.416 -5.361 -2.398 1.00 97.25 145 ALA A CA 1
ATOM 1187 C C . ALA A 1 145 ? -2.504 -5.854 -3.531 1.00 97.25 145 ALA A C 1
ATOM 1189 O O . ALA A 1 145 ? -2.552 -7.031 -3.892 1.00 97.25 145 ALA A O 1
ATOM 1190 N N . ARG A 1 146 ? -1.656 -4.968 -4.062 1.00 94.31 146 ARG A N 1
ATOM 1191 C CA . ARG A 1 146 ? -0.768 -5.235 -5.205 1.00 94.31 146 ARG A CA 1
ATOM 1192 C C . ARG A 1 146 ? 0.698 -5.084 -4.848 1.00 94.31 146 ARG A C 1
ATOM 1194 O O . ARG A 1 146 ? 1.052 -4.337 -3.933 1.00 94.31 146 ARG A O 1
ATOM 1201 N N . ASN A 1 147 ? 1.557 -5.767 -5.590 1.00 90.75 147 ASN A N 1
ATOM 1202 C CA . ASN A 1 147 ? 2.991 -5.552 -5.489 1.00 90.75 147 ASN A CA 1
ATOM 1203 C C . ASN A 1 147 ? 3.370 -4.182 -6.080 1.00 90.75 147 ASN A C 1
ATOM 1205 O O . ASN A 1 147 ? 2.756 -3.721 -7.047 1.00 90.75 147 ASN A O 1
ATOM 1209 N N . PRO A 1 148 ? 4.399 -3.516 -5.531 1.00 86.62 148 PRO A N 1
ATOM 1210 C CA . PRO A 1 148 ? 4.908 -2.277 -6.100 1.00 86.62 148 PRO A CA 1
ATOM 1211 C C . PRO A 1 148 ? 5.494 -2.505 -7.504 1.00 86.62 148 PRO A C 1
ATOM 1213 O O . PRO A 1 148 ? 5.999 -3.592 -7.779 1.00 86.62 148 PRO A O 1
ATOM 1216 N N . PRO A 1 149 ? 5.553 -1.477 -8.376 1.00 82.69 149 PRO A N 1
ATOM 1217 C CA . PRO A 1 149 ? 6.103 -1.609 -9.731 1.00 82.69 149 PRO A CA 1
ATOM 1218 C C . PRO A 1 149 ? 7.526 -2.183 -9.792 1.00 82.69 149 PRO A C 1
ATOM 1220 O O . PRO A 1 149 ? 7.888 -2.875 -10.739 1.00 82.69 149 PRO A O 1
ATOM 1223 N N . CYS A 1 150 ? 8.334 -1.935 -8.760 1.00 82.56 150 CYS A N 1
ATOM 1224 C CA . CYS A 1 150 ? 9.683 -2.485 -8.636 1.00 82.56 150 CYS A CA 1
ATOM 1225 C C . CYS A 1 150 ? 9.737 -4.015 -8.483 1.00 82.56 150 CYS A C 1
ATOM 1227 O O . CYS A 1 150 ? 10.802 -4.595 -8.659 1.00 82.56 150 CYS A O 1
ATOM 1229 N N . ALA A 1 151 ? 8.605 -4.681 -8.239 1.00 76.12 151 ALA A N 1
ATOM 1230 C CA . ALA A 1 151 ? 8.508 -6.136 -8.317 1.00 76.12 151 ALA A CA 1
ATOM 1231 C C . ALA A 1 151 ? 8.688 -6.685 -9.742 1.00 76.12 151 ALA A C 1
ATOM 1233 O O . ALA A 1 151 ? 8.980 -7.866 -9.902 1.00 76.12 151 ALA A O 1
ATOM 1234 N N . PHE A 1 152 ? 8.539 -5.841 -10.767 1.00 76.50 152 PHE A N 1
ATOM 1235 C CA . PHE A 1 152 ? 8.569 -6.242 -12.178 1.00 76.50 152 PHE A CA 1
ATOM 1236 C C . PHE A 1 152 ? 9.754 -5.655 -12.949 1.00 76.50 152 PHE A C 1
ATOM 1238 O O . PHE A 1 152 ? 10.002 -6.026 -14.095 1.00 76.50 152 PHE A O 1
ATOM 1245 N N . THR A 1 153 ? 10.477 -4.705 -12.351 1.00 69.94 153 THR A N 1
ATOM 1246 C CA . THR A 1 153 ? 11.604 -4.030 -12.995 1.00 69.94 153 THR A CA 1
ATOM 1247 C C . THR A 1 153 ? 12.597 -3.495 -11.970 1.00 69.94 153 THR A C 1
ATOM 1249 O O . THR A 1 153 ? 12.228 -2.795 -11.027 1.00 69.94 153 THR A O 1
ATOM 1252 N N . SER A 1 154 ? 13.885 -3.761 -12.193 1.00 71.69 154 SER A N 1
ATOM 1253 C CA . SER A 1 154 ? 14.990 -3.226 -11.384 1.00 71.69 154 SER A CA 1
ATOM 1254 C C . SER A 1 154 ? 15.171 -1.710 -11.530 1.00 71.69 154 SER A C 1
ATOM 1256 O O . SER A 1 154 ? 15.884 -1.093 -10.740 1.00 71.69 154 SER A O 1
ATOM 1258 N N . PHE A 1 155 ? 14.520 -1.092 -12.519 1.00 71.69 155 PHE A N 1
ATOM 1259 C CA . PHE A 1 155 ? 14.624 0.340 -12.800 1.00 71.69 155 PHE A CA 1
ATOM 1260 C C . PHE A 1 155 ? 13.618 1.191 -12.010 1.00 71.69 155 PHE A C 1
ATOM 1262 O O . PHE A 1 155 ? 13.709 2.420 -12.025 1.00 71.69 155 PHE A O 1
ATOM 1269 N N . ALA A 1 156 ? 12.663 0.571 -11.307 1.00 71.00 156 ALA A N 1
ATOM 1270 C CA . ALA A 1 156 ? 11.742 1.280 -10.425 1.00 71.00 156 ALA A CA 1
ATOM 1271 C C . ALA A 1 156 ? 12.254 1.283 -8.979 1.00 71.00 156 ALA A C 1
ATOM 1273 O O . ALA A 1 156 ? 12.743 0.287 -8.455 1.00 71.00 156 ALA A O 1
ATOM 1274 N N . THR A 1 157 ? 12.106 2.421 -8.304 1.00 75.75 157 THR A N 1
ATOM 1275 C CA . THR A 1 157 ? 12.481 2.558 -6.894 1.00 75.75 157 THR A CA 1
ATOM 1276 C C . THR A 1 157 ? 11.276 2.270 -6.005 1.00 75.75 157 THR A C 1
ATOM 1278 O O . THR A 1 157 ? 10.269 2.964 -6.119 1.00 75.75 157 THR A O 1
ATOM 1281 N N . CYS A 1 158 ? 11.372 1.281 -5.112 1.00 80.50 158 CYS A N 1
ATOM 1282 C CA . CYS A 1 158 ? 10.298 0.993 -4.161 1.00 80.50 158 CYS A CA 1
ATOM 1283 C C . CYS A 1 158 ? 10.310 1.988 -2.990 1.00 80.50 158 CYS A C 1
ATOM 1285 O O . CYS A 1 158 ? 11.380 2.179 -2.397 1.00 80.50 158 CYS A O 1
ATOM 1287 N N . PRO A 1 159 ? 9.158 2.542 -2.584 1.00 85.25 159 PRO A N 1
ATOM 1288 C CA . PRO A 1 159 ? 9.000 3.110 -1.255 1.00 85.25 159 PRO A CA 1
ATOM 1289 C C . PRO A 1 159 ? 9.021 2.000 -0.194 1.00 85.25 159 PRO A C 1
ATOM 1291 O O . PRO A 1 159 ? 8.633 0.856 -0.441 1.00 85.25 159 PRO A O 1
ATOM 1294 N N . ILE A 1 160 ? 9.483 2.352 0.998 1.00 88.25 160 ILE A N 1
ATOM 1295 C CA . ILE A 1 160 ? 9.424 1.543 2.209 1.00 88.25 160 ILE A CA 1
ATOM 1296 C C . ILE A 1 160 ? 8.202 2.034 2.993 1.00 88.25 160 ILE A C 1
ATOM 1298 O O . ILE A 1 160 ? 8.157 3.219 3.337 1.00 88.25 160 ILE A O 1
ATOM 1302 N N . PRO A 1 161 ? 7.220 1.163 3.291 1.00 92.12 161 PRO A N 1
ATOM 1303 C CA . PRO A 1 161 ? 6.069 1.549 4.087 1.00 92.12 161 PRO A CA 1
ATOM 1304 C C . PRO A 1 161 ? 6.514 2.133 5.436 1.00 92.12 161 PRO A C 1
ATOM 1306 O O . PRO A 1 161 ? 7.493 1.658 6.025 1.00 92.12 161 PRO A O 1
ATOM 1309 N N . PRO A 1 162 ? 5.825 3.157 5.952 1.00 93.12 162 PRO A N 1
ATOM 1310 C CA . PRO A 1 162 ? 6.178 3.730 7.238 1.00 93.12 162 PRO A CA 1
ATOM 1311 C C . PRO A 1 162 ? 5.844 2.733 8.363 1.00 93.12 162 PRO A C 1
ATOM 1313 O O . PRO A 1 162 ? 4.946 1.900 8.224 1.00 93.12 162 PRO A O 1
ATOM 1316 N N . LYS A 1 163 ? 6.578 2.788 9.485 1.00 93.56 163 LYS A N 1
ATOM 1317 C CA . LYS A 1 163 ? 6.524 1.757 10.546 1.00 93.56 163 LYS A CA 1
ATOM 1318 C C . LYS A 1 163 ? 5.121 1.522 11.106 1.00 93.56 163 LYS A C 1
ATOM 1320 O O . LYS A 1 163 ? 4.791 0.394 11.448 1.00 93.56 163 LYS A O 1
ATOM 1325 N N . GLN A 1 164 ? 4.303 2.567 11.197 1.00 94.62 164 GLN A N 1
ATOM 1326 C CA . GLN A 1 164 ? 2.921 2.470 11.667 1.00 94.62 164 GLN A CA 1
ATOM 1327 C C . GLN A 1 164 ? 2.029 1.616 10.750 1.00 94.62 164 GLN A C 1
ATOM 1329 O O . GLN A 1 164 ? 1.029 1.084 11.208 1.00 94.62 164 GLN A O 1
ATOM 1334 N N . ASN A 1 165 ? 2.419 1.411 9.488 1.00 97.38 165 ASN A N 1
ATOM 1335 C CA . ASN A 1 165 ? 1.693 0.567 8.537 1.00 97.38 165 ASN A CA 1
ATOM 1336 C C . ASN A 1 165 ? 2.239 -0.872 8.490 1.00 97.38 165 ASN A C 1
ATOM 1338 O O . ASN A 1 165 ? 2.017 -1.597 7.517 1.00 97.38 165 ASN A O 1
ATOM 1342 N N . PHE A 1 166 ? 3.000 -1.290 9.506 1.00 96.81 166 PHE A N 1
ATOM 1343 C CA . PHE A 1 166 ? 3.465 -2.667 9.628 1.00 96.81 166 PHE A CA 1
ATOM 1344 C C . PHE A 1 166 ? 2.444 -3.465 10.430 1.00 96.81 166 PHE A C 1
ATOM 1346 O O . PHE A 1 166 ? 2.204 -3.200 11.607 1.00 96.81 166 PHE A O 1
ATOM 1353 N N . LEU A 1 167 ? 1.867 -4.467 9.784 1.00 97.50 167 LEU A N 1
ATOM 1354 C CA . LEU A 1 167 ? 1.015 -5.455 10.422 1.00 97.50 167 LEU A CA 1
ATOM 1355 C C . LEU A 1 167 ? 1.917 -6.601 10.886 1.00 97.50 167 LEU A C 1
ATOM 1357 O O . LEU A 1 167 ? 2.754 -7.073 10.124 1.00 97.50 167 LEU A O 1
ATOM 1361 N N . ASP A 1 168 ? 1.790 -7.056 12.129 1.00 96.38 168 ASP A N 1
ATOM 1362 C CA . ASP A 1 168 ? 2.588 -8.174 12.652 1.00 96.38 168 ASP A CA 1
ATOM 1363 C C . ASP A 1 168 ? 1.915 -9.537 12.443 1.00 96.38 168 ASP A C 1
ATOM 1365 O O . ASP A 1 168 ? 2.531 -10.573 12.685 1.00 96.38 168 ASP A O 1
ATOM 1369 N N . GLN A 1 169 ? 0.684 -9.557 11.926 1.00 97.19 169 GLN A N 1
ATOM 1370 C CA . GLN A 1 169 ? -0.012 -10.770 11.504 1.00 97.19 169 GLN A CA 1
ATOM 1371 C C . GLN A 1 169 ? -0.087 -10.875 9.972 1.00 97.19 169 GLN A C 1
ATOM 1373 O O . GLN A 1 169 ? -0.268 -9.866 9.292 1.00 97.19 169 GLN A O 1
ATOM 1378 N N . PRO A 1 170 ? -0.007 -12.095 9.408 1.00 96.81 170 PRO A N 1
ATOM 1379 C CA . PRO A 1 170 ? 0.052 -12.295 7.962 1.00 96.81 170 PRO A CA 1
ATOM 1380 C C . PRO A 1 170 ? -1.253 -11.906 7.262 1.00 96.81 170 PRO A C 1
ATOM 1382 O O . PRO A 1 170 ? -2.342 -12.236 7.752 1.00 96.81 170 PRO A O 1
ATOM 1385 N N . VAL A 1 171 ? -1.129 -11.279 6.090 1.00 96.88 171 VAL A N 1
ATOM 1386 C CA . VAL A 1 171 ? -2.241 -10.906 5.200 1.00 96.88 171 VAL A CA 1
ATOM 1387 C C . VAL A 1 171 ? -2.228 -11.806 3.957 1.00 96.88 171 VAL A C 1
ATOM 1389 O O . VAL A 1 171 ? -1.567 -11.507 2.965 1.00 96.88 171 VAL A O 1
ATOM 1392 N N . LEU A 1 172 ? -2.954 -12.930 4.030 1.00 96.44 172 LEU A N 1
ATOM 1393 C CA . LEU A 1 172 ? -2.980 -14.020 3.032 1.00 96.44 172 LEU A CA 1
ATOM 1394 C C . LEU A 1 172 ? -4.050 -13.817 1.942 1.00 96.44 172 LEU A C 1
ATOM 1396 O O . LEU A 1 172 ? -4.790 -14.732 1.597 1.00 96.44 172 LEU A O 1
ATOM 1400 N N . VAL A 1 173 ? -4.153 -12.593 1.439 1.00 96.06 173 VAL A N 1
ATOM 1401 C CA . VAL A 1 173 ? -5.072 -12.159 0.374 1.00 96.06 173 VAL A CA 1
ATOM 1402 C C . VAL A 1 173 ? -4.341 -11.185 -0.542 1.00 96.06 173 VAL A C 1
ATOM 1404 O O . VAL A 1 173 ? -3.302 -10.657 -0.147 1.00 96.06 173 VAL A O 1
ATOM 1407 N N . GLY A 1 174 ? -4.859 -10.929 -1.741 1.00 96.44 174 GLY A N 1
ATOM 1408 C CA . GLY A 1 174 ? -4.227 -10.022 -2.701 1.00 96.44 174 GLY A CA 1
ATOM 1409 C C . GLY A 1 174 ? -3.101 -10.674 -3.500 1.00 96.44 174 GLY A C 1
ATOM 1410 O O . GLY A 1 174 ? -3.055 -11.895 -3.666 1.00 96.44 174 GLY A O 1
ATOM 1411 N N . GLU A 1 175 ? -2.211 -9.851 -4.038 1.00 94.12 175 GLU A N 1
ATOM 1412 C CA . GLU A 1 175 ? -1.158 -10.300 -4.942 1.00 94.12 175 GLU A CA 1
ATOM 1413 C C . GLU A 1 175 ? -0.035 -11.026 -4.180 1.00 94.12 175 GLU A C 1
ATOM 1415 O O . GLU A 1 175 ? 0.441 -10.564 -3.134 1.00 94.12 175 GLU A O 1
ATOM 1420 N N . LYS A 1 176 ? 0.386 -12.176 -4.715 1.00 90.88 176 LYS A N 1
ATOM 1421 C CA . LYS A 1 176 ? 1.575 -12.928 -4.293 1.00 90.88 176 LYS A CA 1
ATOM 1422 C C . LYS A 1 176 ? 2.808 -12.395 -5.003 1.00 90.88 176 LYS A C 1
ATOM 1424 O O . LYS A 1 176 ? 2.709 -11.689 -6.000 1.00 90.88 176 LYS A O 1
ATOM 1429 N N . ARG A 1 177 ? 3.989 -12.754 -4.511 1.00 86.00 177 ARG A N 1
ATOM 1430 C CA . ARG A 1 177 ? 5.253 -12.379 -5.145 1.00 86.00 177 ARG A CA 1
ATOM 1431 C C . ARG A 1 177 ? 5.297 -12.820 -6.613 1.00 86.00 177 ARG A C 1
ATOM 1433 O O . ARG A 1 177 ? 5.012 -13.974 -6.926 1.00 86.00 177 ARG A O 1
ATOM 1440 N N . TYR A 1 178 ? 5.700 -11.904 -7.489 1.00 79.75 178 TYR A N 1
ATOM 1441 C CA . TYR A 1 178 ? 6.026 -12.215 -8.875 1.00 79.75 178 TYR A CA 1
ATOM 1442 C C . TYR A 1 178 ? 7.489 -12.672 -8.989 1.00 79.75 178 TYR A C 1
ATOM 1444 O O . TYR A 1 178 ? 8.401 -11.952 -8.577 1.00 79.75 178 TYR A O 1
ATOM 1452 N N . GLY A 1 179 ? 7.707 -13.868 -9.541 1.00 71.19 179 GLY A N 1
ATOM 1453 C CA . GLY A 1 179 ? 9.039 -14.432 -9.789 1.00 71.19 179 GLY A CA 1
ATOM 1454 C C . GLY A 1 179 ? 9.860 -14.805 -8.539 1.00 71.19 179 GLY A C 1
ATOM 1455 O O . GLY A 1 179 ? 9.424 -14.664 -7.396 1.00 71.19 179 GLY A O 1
ATOM 1456 N N . HIS A 1 180 ? 11.082 -15.294 -8.778 1.00 52.72 180 HIS A N 1
ATOM 1457 C CA . HIS A 1 180 ? 12.045 -15.768 -7.767 1.00 52.72 180 HIS A CA 1
ATOM 1458 C C . HIS A 1 180 ? 13.111 -14.729 -7.377 1.00 52.72 180 HIS A C 1
ATOM 1460 O O . HIS A 1 180 ? 14.217 -15.110 -7.001 1.00 52.72 180 HIS A O 1
ATOM 1466 N N . HIS A 1 181 ? 12.825 -13.431 -7.504 1.00 45.31 181 HIS A N 1
ATOM 1467 C CA . HIS A 1 181 ? 13.816 -12.398 -7.176 1.00 45.31 181 HIS A CA 1
ATOM 1468 C C . HIS A 1 181 ? 14.265 -12.410 -5.706 1.00 45.31 181 HIS A C 1
ATOM 1470 O O . HIS A 1 181 ? 13.728 -13.184 -4.883 1.00 45.31 181 HIS A O 1
#

Sequence (181 aa):
HAGEVKLDEQKLPLGRLTLMAVKRDKRYGIRLWDPDADSVRHFSGLHWYTVDANARIEARWIPYDHPKQIPIVSILGYTEMNTAPGAAEFHWKGKLYRVEPVIEEDHLFLMFKDPTSRHETYPSGRFLTVAMPRDGKVILDFNQARNPPCAFTSFATCPIPPKQNFLDQPVLVGEKRYGHH

Secondary structure (DSSP, 8-state):
------GGG-EEEETTEEEEEEEETTEEEEEEE-TT-HHHHT-----BPPP-GGGEEEEEEEEEEEEEEEEEEETTS-EEEEEEEEEEEEEETTEEEEE-PEEETTEEEEEEB-GGGGTTS-TT-EEEEEEPPBTTEEEEEGGG-B--GGGT-TTSPPEEPPGGGB-SS---SSBPPPS--

pLDDT: mean 87.87, std 13.33, range [32.75, 98.81]

Foldseek 3Di:
DDDDPPQAPDWDDDPQKIWGWDDDPPDIDIDIDHCPDPLNVPVPDFDWFDFDPPLWWKWFWAFDPAWDFDWWAWPVGDTDTFTFRTWTWTDDPNDIAIFTFGDDDQWTKGFAEEPCCVPKAPVLGWIDTWGDDDPRITIRRLLATGHDPCLRPVPDIDTRGDPSRYDHHDDRHHTTRDDDD